Protein AF-A0A925PBW6-F1 (afdb_monomer_lite)

Foldseek 3Di:
DVVVQVVCCVVCVDVDDDDFDQPPDPHGGDPLNVCLVCLQVVVVCVVVVAAAEEEEAPPPNVVSNLVSQLVSCCPNVVDDSVVSVVVSVVCVVVNSYYYHHD

Structure (mmCIF, N/CA/C/O backbone):
data_AF-A0A925PBW6-F1
#
_entry.id   AF-A0A925PBW6-F1
#
loop_
_atom_site.group_PDB
_atom_site.id
_atom_site.type_symbol
_atom_site.label_atom_id
_atom_site.label_alt_id
_atom_site.label_comp_id
_atom_site.label_asym_id
_atom_site.label_entity_id
_atom_site.label_seq_id
_atom_site.pdbx_PDB_ins_code
_atom_site.Cartn_x
_atom_site.Cartn_y
_atom_site.Cartn_z
_atom_site.occupancy
_atom_site.B_iso_or_equiv
_atom_site.auth_seq_id
_atom_site.auth_comp_id
_atom_site.auth_asym_id
_atom_site.auth_atom_id
_atom_site.pdbx_PDB_model_num
ATOM 1 N N . TYR A 1 1 ? 10.249 -11.677 -13.793 1.00 95.88 1 TYR A N 1
ATOM 2 C CA . TYR A 1 1 ? 8.897 -12.182 -13.514 1.00 95.88 1 TYR A CA 1
ATOM 3 C C . TYR A 1 1 ? 7.794 -11.527 -14.354 1.00 95.88 1 TYR A C 1
ATOM 5 O O . TYR A 1 1 ? 6.633 -11.696 -14.010 1.00 95.88 1 TYR A O 1
ATOM 13 N N . ALA A 1 2 ? 8.083 -10.752 -15.413 1.00 97.44 2 ALA A N 1
ATOM 14 C CA . ALA A 1 2 ? 7.009 -10.089 -16.166 1.00 97.44 2 ALA A CA 1
ATOM 15 C C . ALA A 1 2 ? 6.105 -11.119 -16.868 1.00 97.44 2 ALA A C 1
ATOM 17 O O . ALA A 1 2 ? 4.896 -11.130 -16.637 1.00 97.44 2 ALA A O 1
ATOM 18 N N . ASP A 1 3 ? 6.703 -12.028 -17.639 1.00 98.06 3 ASP A N 1
ATOM 19 C CA . ASP A 1 3 ? 5.986 -13.077 -18.371 1.00 98.06 3 ASP A CA 1
ATOM 20 C C . ASP A 1 3 ? 5.218 -14.007 -17.423 1.00 98.06 3 ASP A C 1
ATOM 22 O O . ASP A 1 3 ? 4.067 -14.358 -17.678 1.00 98.06 3 ASP A O 1
ATOM 26 N N . GLU A 1 4 ? 5.811 -14.342 -16.279 1.00 98.50 4 GLU A N 1
ATOM 27 C CA . GLU A 1 4 ? 5.206 -15.196 -15.259 1.00 98.50 4 GLU A CA 1
ATOM 28 C C . GLU A 1 4 ? 3.981 -14.535 -14.615 1.00 98.50 4 GLU A C 1
ATOM 30 O O . GLU A 1 4 ? 2.945 -15.180 -14.456 1.00 98.50 4 GLU A O 1
ATOM 35 N N . LEU A 1 5 ? 4.050 -13.238 -14.294 1.00 98.38 5 LEU A N 1
ATOM 36 C CA . LEU A 1 5 ? 2.906 -12.486 -13.765 1.00 98.38 5 LEU A CA 1
ATOM 37 C C . LEU A 1 5 ? 1.781 -12.365 -14.803 1.00 98.38 5 LEU A C 1
ATOM 39 O O . LEU A 1 5 ? 0.603 -12.483 -14.454 1.00 98.38 5 LEU A O 1
ATOM 43 N N . HIS A 1 6 ? 2.125 -12.180 -16.080 1.00 97.50 6 HIS A N 1
ATOM 44 C CA . HIS A 1 6 ? 1.146 -12.186 -17.168 1.00 97.50 6 HIS A CA 1
ATOM 45 C C . HIS A 1 6 ? 0.491 -13.562 -17.350 1.00 97.50 6 HIS A C 1
ATOM 47 O O . HIS A 1 6 ? -0.728 -13.626 -17.524 1.00 97.50 6 HIS A O 1
ATOM 53 N N . ALA A 1 7 ? 1.254 -14.650 -17.241 1.00 98.25 7 ALA A N 1
ATOM 54 C CA . ALA A 1 7 ? 0.734 -16.014 -17.306 1.00 98.25 7 ALA A CA 1
ATOM 55 C C . ALA A 1 7 ? -0.181 -16.353 -16.114 1.00 98.25 7 ALA A C 1
ATOM 57 O O . ALA A 1 7 ? -1.250 -16.939 -16.290 1.00 98.25 7 ALA A O 1
ATOM 58 N N . LEU A 1 8 ? 0.179 -15.941 -14.894 1.00 98.50 8 LEU A N 1
ATOM 59 C CA . LEU A 1 8 ? -0.683 -16.114 -13.717 1.00 98.50 8 LEU A CA 1
ATOM 60 C C . LEU A 1 8 ? -2.002 -15.351 -13.865 1.00 98.50 8 LEU A C 1
ATOM 62 O O . LEU A 1 8 ? -3.052 -15.836 -13.443 1.00 98.50 8 LEU A O 1
ATOM 66 N N . ARG A 1 9 ? -1.966 -14.173 -14.497 1.00 97.88 9 ARG A N 1
ATOM 67 C CA . ARG A 1 9 ? -3.177 -13.405 -14.790 1.00 97.88 9 ARG A CA 1
ATOM 68 C C . ARG A 1 9 ? -4.035 -14.063 -15.868 1.00 97.88 9 ARG A C 1
ATOM 70 O O . ARG A 1 9 ? -5.245 -14.156 -15.693 1.00 97.88 9 ARG A O 1
ATOM 77 N N . SER A 1 10 ? -3.440 -14.531 -16.966 1.00 97.00 10 SER A N 1
ATOM 78 C CA . SER A 1 10 ? -4.194 -15.163 -18.061 1.00 97.00 10 SER A CA 1
ATOM 79 C C . SER A 1 10 ? -4.836 -16.491 -17.652 1.00 97.00 10 SER A C 1
ATOM 81 O O . SER A 1 10 ? -5.907 -16.831 -18.145 1.00 97.00 10 SER A O 1
ATOM 83 N N . THR A 1 11 ? -4.219 -17.210 -16.714 1.00 97.88 11 THR A N 1
ATOM 84 C CA . THR A 1 11 ? -4.750 -18.457 -16.140 1.00 97.88 11 THR A CA 1
ATOM 85 C C . THR A 1 11 ? -5.756 -18.235 -15.006 1.00 97.88 11 THR A C 1
ATOM 87 O O . THR A 1 11 ? -6.329 -19.200 -14.505 1.00 97.88 11 THR A O 1
ATOM 90 N N . GLY A 1 12 ? -6.000 -16.984 -14.598 1.00 97.12 12 GLY A N 1
ATOM 91 C CA . GLY A 1 12 ? -6.973 -16.633 -13.560 1.00 97.12 12 GLY A CA 1
ATOM 92 C C . GLY A 1 12 ? -6.496 -16.844 -12.120 1.00 97.12 12 GLY A C 1
ATOM 93 O O . GLY A 1 12 ? -7.252 -16.568 -11.194 1.00 97.12 12 GLY A O 1
ATOM 94 N N . VAL A 1 13 ? -5.251 -17.287 -11.909 1.00 98.25 13 VAL A N 1
ATOM 95 C CA . VAL A 1 13 ? -4.648 -17.399 -10.568 1.00 98.25 13 VAL A CA 1
ATOM 96 C C . VAL A 1 13 ? -4.428 -16.012 -9.959 1.00 98.25 13 VAL A C 1
ATOM 98 O O . VAL A 1 13 ? -4.687 -15.801 -8.776 1.00 98.25 13 VAL A O 1
ATOM 101 N N . LEU A 1 14 ? -3.977 -15.052 -10.772 1.00 98.19 14 LEU A N 1
ATOM 102 C CA . LEU A 1 14 ? -3.853 -13.647 -10.395 1.00 98.19 14 LEU A CA 1
ATOM 103 C C . LEU A 1 14 ? -5.029 -12.853 -10.971 1.00 98.19 14 LEU A C 1
ATOM 105 O O . LEU A 1 14 ? -5.012 -12.450 -12.132 1.00 98.19 14 LEU A O 1
ATOM 109 N N . THR A 1 15 ? -6.040 -12.591 -10.146 1.00 97.75 15 THR A N 1
ATOM 110 C CA . THR A 1 15 ? -7.269 -11.891 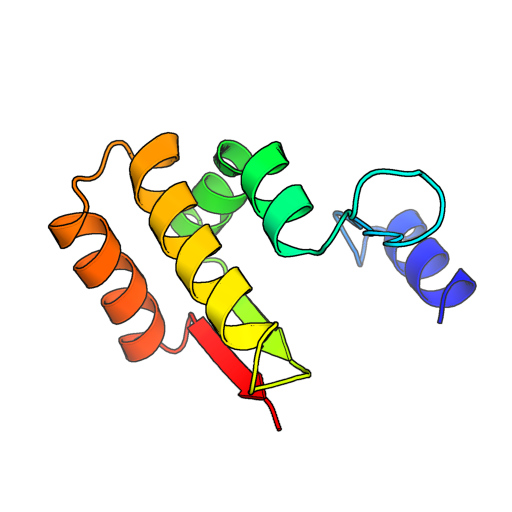-10.563 1.00 97.75 15 THR A CA 1
ATOM 111 C C . THR A 1 15 ? -6.997 -10.506 -11.150 1.00 97.75 15 THR A C 1
ATOM 113 O O . THR A 1 15 ? -7.635 -10.095 -12.119 1.00 97.75 15 THR A O 1
ATOM 116 N N . ARG A 1 16 ? -6.045 -9.770 -10.568 1.00 97.56 16 ARG A N 1
ATOM 117 C CA . ARG A 1 16 ? -5.729 -8.392 -10.945 1.00 97.56 16 ARG A CA 1
ATOM 118 C C . ARG A 1 16 ? -4.232 -8.129 -10.804 1.00 97.56 16 ARG A C 1
ATOM 120 O O . ARG A 1 16 ? -3.607 -8.595 -9.858 1.00 97.56 16 ARG A O 1
ATOM 127 N N . LEU A 1 17 ? -3.676 -7.377 -11.753 1.00 97.81 17 LEU A N 1
ATOM 128 C CA . LEU A 1 17 ? -2.283 -6.934 -11.753 1.00 97.81 17 LEU A CA 1
ATOM 129 C C . LEU A 1 17 ? -2.234 -5.450 -12.113 1.00 97.81 17 LEU A C 1
ATOM 131 O O . LEU A 1 17 ? -2.494 -5.095 -13.265 1.00 97.81 17 LEU A O 1
ATOM 135 N N . ASP A 1 18 ? -1.860 -4.620 -11.144 1.00 98.00 18 ASP A N 1
ATOM 136 C CA . ASP A 1 18 ? -1.566 -3.203 -11.339 1.00 98.00 18 ASP A CA 1
ATOM 137 C C . ASP A 1 18 ? -0.063 -2.970 -11.199 1.00 98.00 18 ASP A C 1
ATOM 139 O O . ASP A 1 18 ? 0.577 -3.459 -10.267 1.00 98.00 18 ASP A O 1
ATOM 143 N N . VAL A 1 19 ? 0.505 -2.202 -12.128 1.00 97.88 19 VAL A N 1
ATOM 144 C CA . VAL A 1 19 ? 1.930 -1.859 -12.149 1.00 97.88 19 VAL A CA 1
ATOM 145 C C . VAL A 1 19 ? 2.119 -0.342 -12.153 1.00 97.88 19 VAL A C 1
ATOM 147 O O . VAL A 1 19 ? 1.329 0.417 -12.727 1.00 97.88 19 VAL A O 1
ATOM 150 N N . ALA A 1 20 ? 3.171 0.110 -11.474 1.00 97.94 20 ALA A N 1
ATOM 151 C CA . ALA A 1 20 ? 3.516 1.518 -11.316 1.00 97.94 20 ALA A CA 1
ATOM 152 C C . ALA A 1 20 ? 4.924 1.781 -11.869 1.00 97.94 20 ALA A C 1
ATOM 154 O O . ALA A 1 20 ? 5.926 1.615 -11.170 1.00 97.94 20 ALA A O 1
ATOM 155 N N . PHE A 1 21 ? 5.005 2.185 -13.138 1.00 97.88 21 PHE A N 1
ATOM 156 C CA . PHE A 1 21 ? 6.271 2.542 -13.772 1.00 97.88 21 PHE A CA 1
ATOM 157 C C . PHE A 1 21 ? 6.626 3.995 -13.451 1.00 97.88 21 PHE A C 1
ATOM 159 O O . PHE A 1 21 ? 6.145 4.942 -14.066 1.00 97.88 21 PHE A O 1
ATOM 166 N N . SER A 1 22 ? 7.492 4.193 -12.459 1.00 97.19 22 SER A N 1
ATOM 167 C CA . SER A 1 22 ? 7.840 5.529 -11.939 1.00 97.19 22 SER A CA 1
ATOM 168 C C . SER A 1 22 ? 8.613 6.442 -12.907 1.00 97.19 22 SER A C 1
ATOM 170 O O . SER A 1 22 ? 9.001 7.553 -12.529 1.00 97.19 22 SER A O 1
ATOM 172 N N . ARG A 1 23 ? 8.925 5.980 -14.123 1.00 98.12 23 ARG A N 1
ATOM 173 C CA . ARG A 1 23 ? 9.801 6.685 -15.075 1.00 98.12 23 ARG A CA 1
ATOM 174 C C . ARG A 1 23 ? 9.283 6.733 -16.513 1.00 98.12 23 ARG A C 1
ATOM 176 O O . ARG A 1 23 ? 9.930 7.379 -17.326 1.00 98.12 23 ARG A O 1
ATOM 183 N N . ASP A 1 24 ? 8.141 6.121 -16.807 1.00 97.62 24 ASP A N 1
ATOM 184 C CA . ASP A 1 24 ? 7.579 6.090 -18.169 1.00 97.62 24 ASP A CA 1
ATOM 185 C C . ASP A 1 24 ? 6.889 7.411 -18.547 1.00 97.62 24 ASP A C 1
ATOM 187 O O . ASP A 1 24 ? 6.544 7.651 -19.701 1.00 97.62 24 ASP A O 1
ATOM 191 N N . GLN A 1 25 ? 6.729 8.299 -17.568 1.00 97.12 25 GLN A N 1
ATOM 192 C CA . GLN A 1 25 ? 6.151 9.625 -17.706 1.00 97.12 25 GLN A CA 1
ATOM 193 C C . GLN A 1 25 ? 6.880 10.626 -16.794 1.00 97.12 25 GLN A C 1
ATOM 195 O O . GLN A 1 25 ? 7.667 10.237 -15.924 1.00 97.12 25 GLN A O 1
ATOM 200 N N . ALA A 1 26 ? 6.621 11.923 -16.999 1.00 96.88 26 ALA A N 1
ATOM 201 C CA . ALA A 1 26 ? 7.219 12.999 -16.202 1.00 96.88 26 ALA A CA 1
ATOM 202 C C . ALA A 1 26 ? 6.818 12.906 -14.717 1.00 96.88 26 ALA A C 1
ATOM 204 O O . AL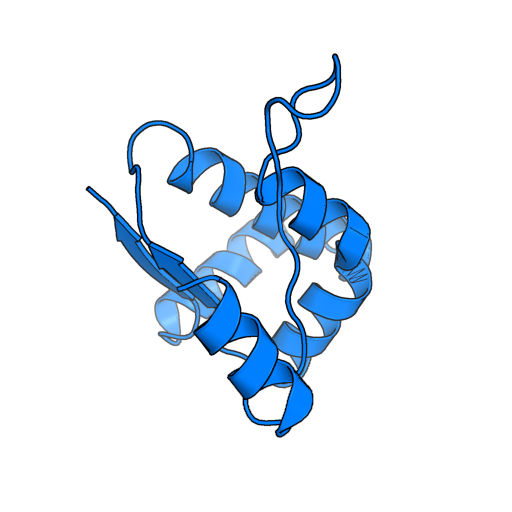A A 1 26 ? 7.665 13.012 -13.828 1.00 96.88 26 ALA A O 1
ATOM 205 N N . GLU A 1 27 ? 5.533 12.647 -14.467 1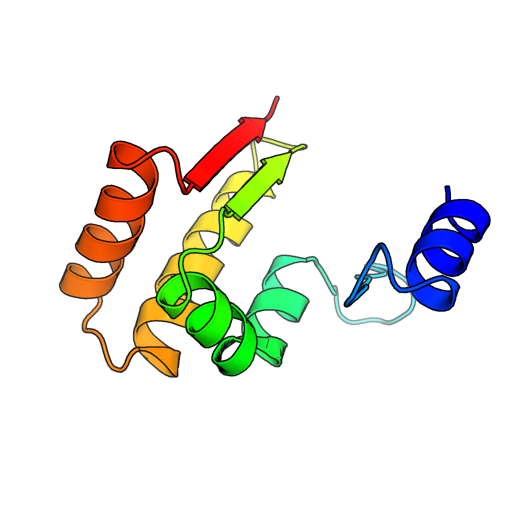.00 96.06 27 GLU A N 1
ATOM 206 C CA . GLU A 1 27 ? 4.959 12.451 -13.136 1.00 96.06 27 GLU A CA 1
ATOM 207 C C . GLU A 1 27 ? 5.450 11.135 -12.506 1.00 96.06 27 GLU A C 1
ATOM 209 O O . GLU A 1 27 ? 5.534 10.089 -13.158 1.00 96.06 27 GLU A O 1
ATOM 214 N N . LYS A 1 28 ? 5.743 11.131 -11.203 1.00 97.44 28 LYS A N 1
ATOM 215 C CA . LYS A 1 28 ? 6.126 9.893 -10.508 1.00 97.44 28 LYS A CA 1
ATOM 216 C C . LYS A 1 28 ? 4.896 9.069 -10.141 1.00 97.44 28 LYS A C 1
ATOM 218 O O . LYS A 1 28 ? 4.108 9.465 -9.292 1.00 97.44 28 LYS A O 1
ATOM 223 N N . ILE A 1 29 ? 4.776 7.881 -10.733 1.00 97.94 29 ILE A N 1
ATOM 224 C CA . ILE A 1 29 ? 3.740 6.902 -10.384 1.00 97.94 29 ILE A CA 1
ATOM 225 C C . ILE A 1 29 ? 4.354 5.802 -9.515 1.00 97.94 29 ILE A C 1
ATOM 227 O O . ILE A 1 29 ? 5.297 5.127 -9.929 1.00 97.94 29 ILE A O 1
ATOM 231 N N . TYR A 1 30 ? 3.799 5.623 -8.318 1.00 98.38 30 TYR A N 1
ATOM 232 C CA . TYR A 1 30 ? 4.174 4.590 -7.356 1.00 98.38 30 TYR A CA 1
ATOM 233 C C . TYR A 1 30 ? 2.950 3.751 -6.969 1.00 98.38 30 TYR A C 1
ATOM 235 O O . TYR A 1 30 ? 1.818 4.058 -7.348 1.00 98.38 30 TYR A O 1
ATOM 243 N N . VAL A 1 31 ? 3.172 2.677 -6.212 1.00 98.38 31 VAL A N 1
ATOM 244 C CA . VAL A 1 31 ? 2.117 1.720 -5.844 1.00 98.38 31 VAL A CA 1
ATOM 245 C C . VAL A 1 31 ? 0.995 2.361 -5.028 1.00 98.38 31 VAL A C 1
ATOM 247 O O . VAL A 1 31 ? -0.169 2.072 -5.284 1.00 98.38 31 VAL A O 1
ATOM 250 N N . GLN A 1 32 ? 1.306 3.306 -4.137 1.00 98.62 32 GLN A N 1
ATOM 251 C CA . GLN A 1 32 ? 0.303 4.042 -3.368 1.00 98.62 32 GLN A CA 1
ATOM 252 C C . GLN A 1 32 ? -0.641 4.863 -4.259 1.00 98.62 32 GLN A C 1
ATOM 254 O O . GLN A 1 32 ? -1.819 4.996 -3.941 1.00 98.62 32 GLN A O 1
ATOM 259 N N . HIS A 1 33 ? -0.168 5.348 -5.414 1.00 98.56 33 HIS A N 1
ATOM 260 C CA . HIS A 1 33 ? -1.021 6.049 -6.377 1.00 98.56 33 HIS A CA 1
ATOM 261 C C . HIS A 1 33 ? -2.007 5.071 -7.028 1.00 98.56 33 HIS A C 1
ATOM 263 O O . HIS A 1 33 ? -3.203 5.345 -7.068 1.00 98.56 33 HIS A O 1
ATOM 269 N N . ARG A 1 34 ? -1.539 3.878 -7.428 1.00 98.56 34 ARG A N 1
ATOM 270 C CA . ARG A 1 34 ? -2.414 2.811 -7.952 1.00 98.56 34 ARG A CA 1
ATOM 271 C C . ARG A 1 34 ? -3.432 2.331 -6.920 1.00 98.56 34 ARG A C 1
ATOM 273 O O . ARG A 1 34 ? -4.568 2.038 -7.284 1.00 98.56 34 ARG A O 1
ATOM 280 N N . MET A 1 35 ? -3.051 2.269 -5.645 1.00 98.62 35 MET A N 1
ATOM 281 C CA . MET A 1 35 ? -3.979 1.934 -4.563 1.00 98.62 35 MET A CA 1
ATOM 282 C C . MET A 1 35 ? -5.106 2.968 -4.455 1.00 98.62 35 MET A C 1
ATOM 284 O O . MET A 1 35 ? -6.270 2.583 -4.390 1.00 98.62 35 MET A O 1
ATOM 288 N N . LEU A 1 36 ? -4.775 4.263 -4.478 1.00 98.69 36 LEU A N 1
ATOM 289 C CA . LEU A 1 36 ? -5.755 5.351 -4.386 1.00 98.69 36 LEU A CA 1
ATOM 290 C C . LEU A 1 36 ? -6.683 5.413 -5.607 1.00 98.69 36 LEU A C 1
ATOM 292 O O . LEU A 1 36 ? -7.892 5.551 -5.442 1.00 98.69 36 LEU A O 1
ATOM 296 N N . GLU A 1 37 ? -6.150 5.226 -6.818 1.00 98.44 37 GLU A N 1
ATOM 297 C CA . GLU A 1 37 ? -6.950 5.116 -8.052 1.00 98.44 37 GLU A CA 1
ATOM 298 C C . GLU A 1 37 ? -8.010 4.001 -7.963 1.00 98.44 37 GLU A C 1
ATOM 300 O O . GLU A 1 37 ? -9.074 4.102 -8.569 1.00 98.44 37 GLU A O 1
ATOM 305 N N . ASN A 1 38 ? -7.737 2.951 -7.181 1.00 98.31 38 ASN A N 1
ATOM 306 C CA . ASN A 1 38 ? -8.597 1.777 -7.025 1.00 98.31 38 ASN A CA 1
ATOM 307 C C . ASN A 1 38 ? -9.178 1.644 -5.609 1.00 98.31 38 ASN A C 1
ATOM 309 O O . ASN A 1 38 ? -9.545 0.544 -5.189 1.00 98.31 38 ASN A O 1
ATOM 313 N N . ALA A 1 39 ? -9.296 2.760 -4.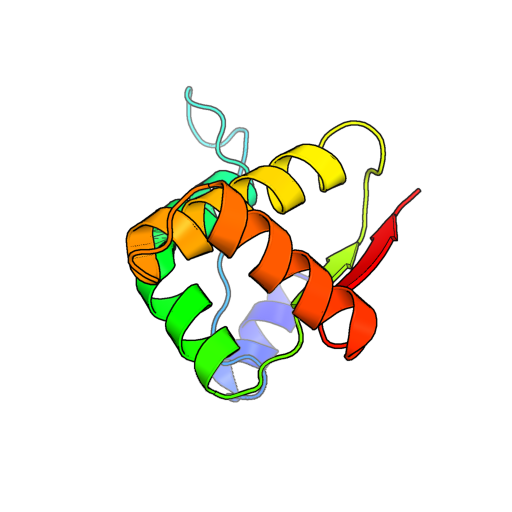882 1.00 98.50 39 ALA A N 1
ATOM 314 C CA . ALA A 1 39 ? -9.695 2.790 -3.475 1.00 98.50 39 ALA A CA 1
ATOM 315 C C . ALA A 1 39 ? -10.985 2.005 -3.193 1.00 98.50 39 ALA A C 1
ATOM 317 O O . ALA A 1 39 ? -11.041 1.213 -2.254 1.00 98.50 39 ALA A O 1
ATOM 318 N N . SER A 1 40 ? -12.012 2.189 -4.030 1.00 98.31 40 SER A N 1
ATOM 319 C CA . SER A 1 40 ? -13.319 1.543 -3.845 1.00 98.31 40 SER A CA 1
ATOM 320 C C . SER A 1 40 ? -13.244 0.018 -3.942 1.00 98.31 40 SER A C 1
ATOM 322 O O . SER A 1 40 ? -13.815 -0.682 -3.107 1.00 98.31 40 SER A O 1
ATOM 324 N N . GLU A 1 41 ? -12.522 -0.513 -4.931 1.00 98.50 41 GLU A N 1
ATOM 325 C CA . GLU A 1 41 ? -12.384 -1.963 -5.096 1.00 98.50 41 GLU A CA 1
ATOM 326 C C . GLU A 1 41 ? -11.491 -2.566 -4.008 1.00 98.50 41 GLU A C 1
ATOM 328 O O . GLU A 1 41 ? -11.850 -3.586 -3.416 1.00 98.50 41 GLU A O 1
ATOM 333 N N . LEU A 1 42 ? -10.373 -1.903 -3.690 1.00 98.62 42 LEU A N 1
ATOM 334 C CA . LEU A 1 42 ? -9.468 -2.339 -2.628 1.00 98.62 42 LEU A CA 1
ATOM 335 C C . LEU A 1 42 ? -10.207 -2.411 -1.288 1.00 98.62 42 LEU A C 1
ATOM 337 O O . LEU A 1 42 ? -10.126 -3.426 -0.596 1.00 98.62 42 LEU A O 1
ATOM 341 N N . PHE A 1 43 ? -10.980 -1.379 -0.942 1.00 98.81 43 PHE A N 1
ATOM 342 C CA . PHE A 1 43 ? -11.793 -1.383 0.271 1.00 98.81 43 PHE A CA 1
ATOM 343 C C . PHE A 1 43 ? -12.847 -2.498 0.247 1.00 98.81 43 PHE A C 1
ATOM 345 O O . PHE A 1 43 ? -12.968 -3.241 1.219 1.00 98.81 43 PHE A O 1
ATOM 352 N N . ALA A 1 44 ? -13.537 -2.707 -0.879 1.00 98.69 44 ALA A N 1
ATOM 353 C CA . ALA A 1 44 ? -14.503 -3.797 -1.017 1.00 98.69 44 ALA A CA 1
ATOM 354 C C . ALA A 1 44 ? -13.875 -5.191 -0.818 1.00 98.69 44 ALA A C 1
ATOM 356 O O . ALA A 1 44 ? -14.532 -6.092 -0.294 1.00 98.69 44 ALA A O 1
ATOM 357 N N . TRP A 1 45 ? -12.613 -5.403 -1.205 1.00 98.75 45 TRP A N 1
ATOM 358 C CA . TRP A 1 45 ? -11.897 -6.647 -0.898 1.00 98.75 45 TRP A CA 1
ATOM 359 C C . TRP A 1 45 ? -11.584 -6.783 0.591 1.00 98.75 45 TRP A C 1
ATOM 361 O O . TRP A 1 45 ? -11.746 -7.872 1.149 1.00 98.75 45 TRP A O 1
ATOM 371 N N . LEU A 1 46 ? -11.188 -5.696 1.257 1.00 98.69 46 LEU A N 1
ATOM 372 C CA . LEU A 1 46 ? -10.979 -5.708 2.706 1.00 98.69 46 LEU A CA 1
ATOM 373 C C . LEU A 1 46 ? -12.279 -6.045 3.450 1.00 98.69 46 LEU A C 1
ATOM 375 O O . LEU A 1 46 ? -12.251 -6.881 4.354 1.00 98.69 46 LEU A O 1
ATOM 379 N N . GLU A 1 47 ? -13.419 -5.506 3.025 1.00 98.56 47 GLU A N 1
ATOM 380 C CA . GLU A 1 47 ? -14.723 -5.836 3.619 1.00 98.56 47 GLU A CA 1
ATOM 381 C C . GLU A 1 47 ? -15.115 -7.307 3.392 1.00 98.56 47 GLU A C 1
ATOM 383 O O . GLU A 1 47 ? -15.779 -7.919 4.225 1.00 98.56 47 GLU A O 1
ATOM 388 N N . LYS A 1 48 ? -14.629 -7.929 2.311 1.00 98.56 48 LYS A N 1
ATOM 389 C CA . LYS A 1 48 ? -14.806 -9.366 2.024 1.00 98.56 48 LYS A CA 1
ATOM 390 C C . LYS A 1 48 ? -13.819 -10.281 2.759 1.00 98.56 48 LYS A C 1
ATOM 392 O O . LYS A 1 48 ? -13.766 -11.473 2.471 1.00 98.56 48 LYS A O 1
ATOM 397 N N . GLY A 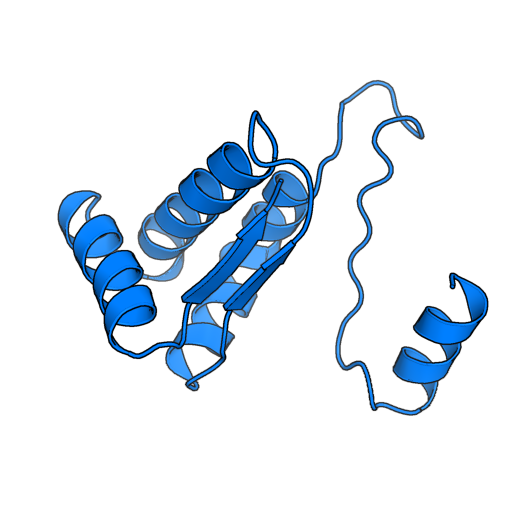1 49 ? -13.031 -9.755 3.695 1.00 98.38 49 GLY A N 1
ATOM 398 C CA . GLY A 1 49 ? -12.108 -10.565 4.491 1.00 98.38 49 GLY A CA 1
ATOM 399 C C . GLY A 1 49 ? -10.699 -10.699 3.907 1.00 98.38 49 GLY A C 1
ATOM 400 O O . GLY A 1 49 ? -9.915 -11.486 4.430 1.00 98.38 49 GLY A O 1
ATOM 401 N N . ALA A 1 50 ? -10.334 -9.926 2.875 1.00 98.56 50 ALA A N 1
ATOM 402 C CA . ALA A 1 50 ? -9.007 -10.019 2.266 1.00 98.56 50 ALA A CA 1
ATOM 403 C C . ALA A 1 50 ? -7.866 -9.767 3.266 1.00 98.56 50 ALA A C 1
ATOM 405 O O . ALA A 1 50 ? -8.016 -9.042 4.258 1.00 98.56 50 ALA A O 1
ATOM 406 N N . HIS A 1 51 ? -6.715 -10.364 2.965 1.00 98.81 51 HIS A N 1
ATOM 407 C CA . HIS A 1 51 ? -5.451 -10.108 3.641 1.00 98.81 51 HIS A CA 1
ATOM 408 C C . HIS A 1 51 ? -4.604 -9.156 2.786 1.00 98.81 51 HIS A C 1
ATOM 410 O O . HIS A 1 51 ? -4.520 -9.309 1.569 1.00 98.81 51 HIS A O 1
ATOM 416 N N . PHE A 1 52 ? -3.981 -8.177 3.431 1.00 98.69 52 PHE A N 1
ATOM 417 C CA . PHE A 1 52 ? -3.156 -7.138 2.838 1.00 98.69 52 PHE A CA 1
ATOM 418 C C . PHE A 1 52 ? -1.696 -7.329 3.261 1.00 98.69 52 PHE A C 1
ATOM 420 O O . PHE A 1 52 ? -1.377 -7.377 4.453 1.00 98.69 52 PHE A O 1
ATOM 427 N N . TYR A 1 53 ? -0.806 -7.435 2.279 1.00 98.62 53 TYR A N 1
ATOM 428 C CA . TYR A 1 53 ? 0.615 -7.701 2.484 1.00 98.62 53 TYR A CA 1
ATOM 429 C C . TYR A 1 53 ? 1.455 -6.602 1.841 1.00 98.62 53 TYR A C 1
ATOM 431 O O . TYR A 1 53 ? 1.167 -6.174 0.726 1.00 98.62 53 TYR A O 1
ATOM 439 N N . VAL A 1 54 ? 2.510 -6.170 2.533 1.00 98.50 54 VAL A N 1
ATOM 440 C CA . VAL A 1 54 ? 3.471 -5.179 2.024 1.00 98.50 54 VAL A CA 1
ATOM 441 C C . VAL A 1 54 ? 4.882 -5.719 2.198 1.00 98.50 54 VAL A C 1
ATOM 443 O O . VAL A 1 54 ? 5.249 -6.118 3.301 1.00 98.50 54 VAL A O 1
ATOM 446 N N . CYS A 1 55 ? 5.673 -5.709 1.128 1.00 98.19 55 CYS A N 1
ATOM 447 C CA . CYS A 1 55 ? 7.067 -6.145 1.142 1.00 98.19 55 CYS A CA 1
ATOM 448 C C . CYS A 1 55 ? 7.951 -5.161 0.365 1.00 98.19 55 CYS A C 1
ATOM 450 O O . CYS A 1 55 ? 7.520 -4.644 -0.668 1.00 98.19 55 CYS A O 1
ATOM 452 N N . GLY A 1 56 ? 9.162 -4.885 0.862 1.00 96.94 56 GLY A N 1
ATOM 453 C CA . GLY A 1 56 ? 10.132 -3.984 0.226 1.00 96.94 56 GLY A CA 1
ATOM 454 C C . GLY A 1 56 ? 10.686 -2.905 1.162 1.00 96.94 56 GLY A C 1
ATOM 455 O O . GLY A 1 56 ? 10.845 -3.141 2.353 1.00 96.94 56 GLY A O 1
ATOM 456 N N . ASP A 1 57 ? 10.975 -1.718 0.618 1.00 96.75 57 ASP A N 1
ATOM 457 C CA . ASP A 1 57 ? 11.630 -0.618 1.347 1.00 96.75 57 ASP A CA 1
ATOM 458 C C . ASP A 1 57 ? 10.824 -0.141 2.571 1.00 96.75 57 ASP A C 1
ATOM 460 O O . ASP A 1 57 ? 9.721 0.410 2.446 1.00 96.75 57 ASP A O 1
ATOM 464 N N . ALA A 1 58 ? 11.407 -0.301 3.760 1.00 92.88 58 ALA A N 1
ATOM 465 C CA . ALA A 1 58 ? 10.815 0.129 5.026 1.00 92.88 58 ALA A CA 1
ATOM 466 C C . ALA A 1 58 ? 10.846 1.652 5.222 1.00 92.88 58 ALA A C 1
ATOM 468 O O . ALA A 1 58 ? 10.035 2.210 5.970 1.00 92.88 58 ALA A O 1
ATOM 469 N N . SER A 1 59 ? 11.806 2.334 4.591 1.00 90.19 59 SER A N 1
ATOM 470 C CA . SER A 1 59 ? 12.131 3.724 4.914 1.00 90.19 59 SER A CA 1
ATOM 471 C C . SER A 1 59 ? 11.116 4.725 4.357 1.00 90.19 59 SER A C 1
ATOM 473 O O . SER A 1 59 ? 10.755 5.679 5.065 1.00 90.19 59 SER A O 1
ATOM 475 N N . ARG A 1 60 ? 10.647 4.493 3.123 1.00 94.12 60 ARG A N 1
ATOM 476 C CA . ARG A 1 60 ? 9.735 5.358 2.365 1.00 94.12 60 ARG A CA 1
ATOM 477 C C . ARG A 1 60 ? 8.500 4.595 1.897 1.00 94.12 60 ARG A C 1
ATOM 479 O O . ARG A 1 60 ? 7.400 4.931 2.328 1.00 94.12 60 ARG A O 1
ATOM 486 N N . MET A 1 61 ? 8.668 3.540 1.097 1.00 97.19 61 MET A N 1
ATOM 487 C CA . MET A 1 61 ? 7.544 2.860 0.433 1.00 97.19 61 MET A CA 1
ATOM 488 C C . MET A 1 61 ? 6.518 2.327 1.438 1.00 97.19 61 MET A C 1
ATOM 490 O O . MET A 1 61 ? 5.326 2.599 1.309 1.00 97.19 61 MET A O 1
ATOM 494 N N . ALA A 1 62 ? 6.975 1.642 2.488 1.00 97.06 62 ALA A N 1
ATOM 495 C CA . ALA A 1 62 ? 6.083 1.080 3.499 1.00 97.06 62 ALA A CA 1
ATOM 496 C C . ALA A 1 62 ? 5.246 2.140 4.240 1.00 97.06 62 ALA A C 1
ATOM 498 O O . ALA A 1 62 ? 4.130 1.845 4.669 1.00 97.06 62 ALA A O 1
ATOM 499 N N . LYS A 1 63 ? 5.776 3.359 4.410 1.00 97.75 63 LYS A N 1
ATOM 500 C CA . LYS A 1 63 ? 5.060 4.469 5.058 1.00 97.75 63 LYS A CA 1
ATOM 501 C C . LYS A 1 63 ? 4.003 5.052 4.130 1.00 97.75 63 LYS A C 1
ATOM 503 O O . LYS A 1 63 ? 2.870 5.239 4.562 1.00 97.75 63 LYS A O 1
ATOM 508 N N . ASP A 1 64 ? 4.354 5.272 2.866 1.00 98.31 64 ASP A N 1
ATOM 509 C CA . ASP A 1 64 ? 3.434 5.826 1.869 1.00 98.31 64 ASP A CA 1
ATOM 510 C C . ASP A 1 64 ? 2.270 4.866 1.580 1.00 98.31 64 ASP A C 1
ATOM 512 O O . ASP A 1 64 ? 1.126 5.295 1.438 1.00 98.31 64 ASP A O 1
ATOM 516 N N . VAL A 1 65 ? 2.536 3.556 1.558 1.00 98.69 65 VAL A N 1
ATOM 517 C CA . VAL A 1 65 ? 1.500 2.521 1.422 1.00 98.69 65 VAL A CA 1
ATOM 518 C C . VAL A 1 65 ? 0.582 2.470 2.646 1.00 98.69 65 VAL A C 1
ATOM 520 O O . VAL A 1 65 ? -0.634 2.366 2.485 1.00 98.69 65 VAL A O 1
ATOM 523 N N . ASP A 1 66 ? 1.127 2.568 3.864 1.00 98.56 66 ASP A N 1
ATOM 524 C CA . ASP A 1 66 ? 0.316 2.599 5.091 1.00 98.56 66 ASP A CA 1
ATOM 525 C C . ASP A 1 66 ? -0.575 3.851 5.127 1.00 98.56 66 ASP A C 1
ATOM 527 O O . ASP A 1 66 ? -1.767 3.740 5.413 1.00 98.56 66 ASP A O 1
ATOM 531 N N . ALA A 1 67 ? -0.044 5.018 4.749 1.00 98.69 67 ALA A N 1
ATOM 532 C CA . ALA A 1 67 ? -0.813 6.257 4.641 1.00 98.69 67 ALA A CA 1
ATOM 533 C C . ALA A 1 67 ? -1.928 6.159 3.585 1.00 98.69 67 ALA A C 1
ATOM 535 O O . ALA A 1 67 ? -3.077 6.501 3.868 1.00 98.69 67 ALA A O 1
ATOM 536 N N . ALA A 1 68 ? -1.627 5.624 2.398 1.00 98.81 68 ALA A N 1
ATOM 537 C CA . ALA A 1 68 ? -2.632 5.423 1.356 1.00 98.81 68 ALA A CA 1
ATOM 538 C C . ALA A 1 68 ? -3.729 4.443 1.785 1.00 98.81 68 ALA A C 1
ATOM 540 O O . ALA A 1 68 ? -4.896 4.659 1.470 1.00 98.81 68 ALA A O 1
ATOM 541 N N . LEU A 1 69 ? -3.396 3.396 2.546 1.00 98.81 69 LEU A N 1
ATOM 542 C CA . LEU A 1 69 ? -4.398 2.479 3.086 1.00 98.81 69 LEU A CA 1
ATOM 543 C C . LEU A 1 69 ? -5.370 3.188 4.043 1.00 98.81 69 LEU A C 1
ATOM 545 O O . LEU A 1 69 ? -6.574 2.957 3.946 1.00 98.81 69 LEU A O 1
ATOM 549 N N . HIS A 1 70 ? -4.883 4.068 4.926 1.00 98.88 70 HIS A N 1
ATOM 550 C CA . HIS A 1 70 ? -5.759 4.874 5.790 1.00 98.88 70 HIS A CA 1
ATOM 551 C C . HIS A 1 70 ? -6.671 5.774 4.956 1.00 98.88 70 HIS A C 1
ATOM 553 O O . HIS A 1 70 ? -7.887 5.746 5.135 1.00 98.88 70 HIS A O 1
ATOM 559 N N . GLN A 1 71 ? -6.104 6.476 3.973 1.00 98.81 71 GLN A N 1
ATOM 560 C CA . GLN A 1 71 ? -6.865 7.345 3.080 1.00 98.81 71 GLN A CA 1
ATOM 561 C C . GLN A 1 71 ? -7.955 6.581 2.310 1.00 98.81 71 GLN A C 1
ATOM 563 O O . GLN A 1 71 ? -9.067 7.082 2.160 1.00 98.81 71 GLN A O 1
ATOM 568 N N . ILE A 1 72 ? -7.681 5.356 1.856 1.00 98.88 72 ILE A N 1
ATOM 569 C CA . ILE A 1 72 ? -8.683 4.505 1.195 1.00 98.88 72 ILE A CA 1
ATOM 570 C C . ILE A 1 72 ? -9.827 4.168 2.148 1.00 98.88 72 ILE A C 1
ATOM 572 O O . ILE A 1 72 ? -10.991 4.236 1.759 1.00 98.88 72 ILE A O 1
ATOM 576 N N . VAL A 1 73 ? -9.515 3.824 3.395 1.00 98.81 73 VAL A N 1
ATOM 577 C CA . VAL A 1 73 ? -10.526 3.502 4.407 1.00 98.81 73 VAL A CA 1
ATOM 578 C C . VAL A 1 73 ? -11.389 4.722 4.744 1.00 98.81 73 VAL A C 1
ATOM 580 O O . VAL A 1 73 ? -12.596 4.572 4.930 1.00 98.81 73 VAL A O 1
ATOM 583 N N . GLU A 1 74 ? -10.809 5.921 4.773 1.00 98.75 74 GLU A N 1
ATOM 584 C CA . GLU A 1 74 ? -11.565 7.167 4.932 1.00 98.75 74 GLU A CA 1
ATOM 585 C C . GLU A 1 74 ? -12.493 7.411 3.734 1.00 98.75 74 GLU A C 1
ATOM 587 O O . GLU A 1 74 ? -13.708 7.530 3.895 1.00 98.75 74 GLU A O 1
ATOM 592 N N . GLN A 1 75 ? -11.935 7.429 2.521 1.00 98.19 75 GLN A N 1
ATOM 593 C CA . GLN A 1 75 ? -12.648 7.836 1.308 1.00 98.19 75 GLN A CA 1
ATOM 594 C C . GLN A 1 75 ? -13.680 6.806 0.840 1.00 98.19 75 GLN A C 1
ATOM 596 O O . GLN A 1 75 ? -14.827 7.158 0.576 1.00 98.19 75 GLN A O 1
ATOM 601 N N . ALA A 1 76 ? -13.284 5.538 0.724 1.00 98.38 76 ALA A N 1
ATOM 602 C CA . ALA A 1 76 ? -14.157 4.475 0.231 1.00 98.38 76 ALA A CA 1
ATOM 603 C C . ALA A 1 76 ? -15.025 3.869 1.341 1.00 98.38 76 ALA A C 1
ATOM 605 O O . ALA A 1 76 ? -16.118 3.379 1.064 1.00 98.38 76 ALA A O 1
ATOM 606 N N . GLY A 1 77 ? -14.555 3.908 2.591 1.00 97.56 77 GLY A N 1
ATOM 607 C CA . GLY A 1 77 ? -15.294 3.401 3.747 1.00 97.56 77 GLY A CA 1
ATOM 608 C C . GLY A 1 77 ? -16.175 4.435 4.444 1.00 97.56 77 GLY A C 1
ATOM 609 O O . GLY A 1 77 ? -16.886 4.065 5.380 1.00 97.56 77 GLY A O 1
ATOM 610 N N . GLY A 1 78 ? -16.118 5.709 4.033 1.00 98.06 78 GLY A N 1
ATOM 611 C CA . GLY A 1 78 ? -16.856 6.806 4.665 1.00 98.06 78 GLY A CA 1
ATOM 612 C C . GLY A 1 78 ? -16.488 7.005 6.136 1.00 98.06 78 GLY A C 1
ATOM 613 O O . GLY A 1 78 ? -17.346 7.372 6.937 1.00 98.06 78 GLY A O 1
ATOM 614 N N . LYS A 1 79 ? -15.241 6.693 6.506 1.00 98.19 79 LYS A N 1
ATOM 615 C CA . LYS A 1 79 ? -14.756 6.721 7.890 1.00 98.19 79 LYS A CA 1
ATOM 616 C C . LYS A 1 79 ? -14.049 8.037 8.190 1.00 98.19 79 LYS A C 1
ATOM 618 O O . LYS A 1 79 ? -13.354 8.586 7.341 1.00 98.19 79 LYS A O 1
ATOM 623 N N . SER A 1 80 ? -14.175 8.518 9.420 1.00 98.69 80 SER A N 1
ATOM 624 C CA . SER A 1 80 ? -13.318 9.591 9.926 1.00 98.69 80 SER A CA 1
ATOM 625 C C . SER A 1 80 ? -11.852 9.130 10.044 1.00 98.69 80 SER A C 1
ATOM 627 O O . SER A 1 80 ? -11.592 7.924 10.131 1.00 98.69 80 SER A O 1
ATOM 629 N N . PRO A 1 81 ? -10.877 10.055 10.151 1.00 98.56 81 PRO A N 1
ATOM 630 C CA . PRO A 1 81 ? -9.464 9.692 10.318 1.00 98.56 81 PRO A CA 1
ATOM 631 C C . PRO A 1 81 ? -9.193 8.777 11.529 1.00 98.56 81 PRO A C 1
ATOM 633 O O . PRO A 1 81 ? -8.375 7.853 11.476 1.00 98.56 81 PRO A O 1
ATOM 636 N N . ALA A 1 82 ? -9.914 8.998 12.635 1.00 98.62 82 ALA A N 1
ATOM 637 C CA . ALA A 1 82 ? -9.801 8.175 13.839 1.00 98.62 82 ALA A CA 1
ATOM 638 C C . ALA A 1 82 ? -10.344 6.754 13.612 1.00 98.62 82 ALA A C 1
ATOM 640 O O . ALA A 1 82 ? -9.712 5.771 14.005 1.00 98.62 82 ALA A O 1
ATOM 641 N N . GLU A 1 83 ? -11.486 6.633 12.933 1.00 98.69 83 GLU A N 1
ATOM 642 C CA . GLU A 1 83 ? -12.074 5.339 12.579 1.00 98.69 83 GLU A CA 1
ATOM 643 C C . GLU A 1 83 ? -11.219 4.583 11.559 1.00 98.69 83 GLU A C 1
ATOM 645 O O . GLU A 1 83 ? -11.087 3.365 11.669 1.00 98.69 83 GLU A O 1
ATOM 650 N N . ALA A 1 84 ? -10.592 5.275 10.605 1.00 98.75 84 ALA A N 1
ATOM 651 C CA . ALA A 1 84 ? -9.661 4.661 9.663 1.00 98.75 84 ALA A CA 1
ATOM 652 C C . ALA A 1 84 ? -8.414 4.116 10.367 1.00 98.75 84 ALA A C 1
ATOM 654 O O . ALA A 1 84 ? -8.011 2.979 10.117 1.00 98.75 84 ALA A O 1
ATOM 655 N N . THR A 1 85 ? -7.864 4.870 11.321 1.00 98.75 85 THR A N 1
ATOM 656 C CA . THR A 1 85 ? -6.752 4.410 12.169 1.00 98.75 85 THR A CA 1
ATOM 657 C C . THR A 1 85 ? -7.134 3.156 12.957 1.00 98.75 85 THR A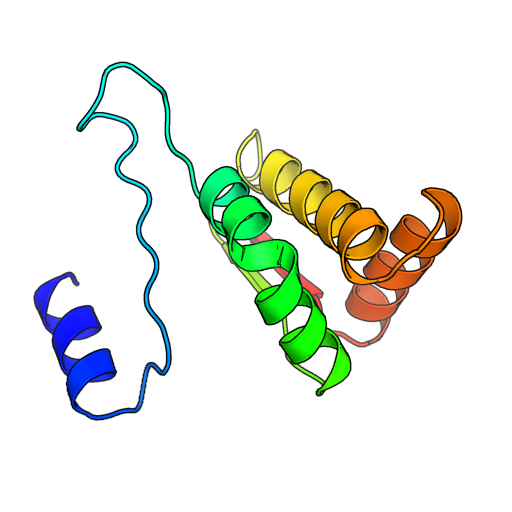 C 1
ATOM 659 O O . THR A 1 85 ? -6.405 2.159 12.954 1.00 98.75 85 THR A O 1
ATOM 662 N N . ALA A 1 86 ? -8.305 3.167 13.599 1.00 98.81 86 ALA A N 1
ATOM 663 C CA . ALA A 1 86 ? -8.812 2.018 14.344 1.00 98.81 86 ALA A CA 1
ATOM 664 C C . ALA A 1 86 ? -9.052 0.803 13.431 1.00 98.81 86 ALA A C 1
ATOM 666 O O . ALA A 1 86 ? -8.692 -0.321 13.785 1.00 98.81 86 ALA A O 1
ATOM 667 N N . TYR A 1 87 ? -9.599 1.024 12.234 1.00 98.81 87 TYR A N 1
ATOM 668 C CA . TYR A 1 87 ? -9.830 -0.015 11.236 1.00 98.81 87 TYR A CA 1
ATOM 669 C C . TYR A 1 87 ? -8.520 -0.663 10.776 1.00 98.81 87 TYR A C 1
ATOM 671 O O . TYR A 1 87 ? -8.385 -1.886 10.848 1.00 98.81 87 TYR A O 1
ATOM 679 N N . VAL A 1 88 ? -7.517 0.127 10.380 1.00 98.69 88 VAL A N 1
ATOM 680 C CA . VAL A 1 88 ? -6.211 -0.408 9.957 1.00 98.69 88 VAL A CA 1
ATOM 681 C C . VAL A 1 88 ? -5.536 -1.157 11.106 1.00 98.69 88 VAL A C 1
ATOM 683 O O . VAL A 1 88 ? -4.950 -2.222 10.889 1.00 98.69 88 VAL A O 1
ATOM 686 N N . GLN A 1 89 ? -5.666 -0.669 12.342 1.00 98.75 89 GLN A N 1
ATOM 687 C CA . GLN A 1 89 ? -5.149 -1.394 13.498 1.00 98.75 89 GLN A CA 1
ATOM 688 C C . GLN A 1 89 ? -5.898 -2.707 13.762 1.00 98.75 89 GLN A C 1
ATOM 690 O O . GLN A 1 89 ? -5.271 -3.708 14.115 1.00 98.75 89 GLN A O 1
ATOM 695 N N . SER A 1 90 ? -7.211 -2.756 13.533 1.00 98.62 90 SER A N 1
ATOM 696 C CA . SER A 1 90 ? -7.973 -4.006 13.624 1.00 98.62 90 SER A CA 1
ATOM 697 C C . SER A 1 90 ? -7.468 -5.060 12.629 1.00 98.62 90 SER A C 1
ATOM 699 O O . SER A 1 90 ? -7.318 -6.224 13.004 1.00 98.62 90 SER A O 1
ATOM 701 N N . LEU A 1 91 ? -7.090 -4.658 11.407 1.00 98.75 91 LEU A N 1
ATOM 702 C CA . LEU A 1 91 ? -6.511 -5.567 10.411 1.00 98.75 91 LEU A CA 1
ATOM 703 C C . LEU A 1 91 ? -5.161 -6.128 10.875 1.00 98.75 91 LEU A C 1
ATOM 705 O O . LEU A 1 91 ? -4.897 -7.320 10.703 1.00 98.75 91 LEU A O 1
ATOM 709 N N . LYS A 1 92 ? -4.313 -5.293 11.490 1.00 98.44 92 LYS A N 1
ATOM 710 C CA . LYS A 1 92 ? -3.017 -5.708 12.061 1.00 98.44 92 LYS A CA 1
ATOM 711 C C . LYS A 1 92 ? -3.221 -6.724 13.192 1.00 98.44 92 LYS A C 1
ATOM 713 O O . LYS A 1 92 ? -2.609 -7.794 13.175 1.00 98.44 92 LYS A O 1
ATOM 718 N N . THR A 1 93 ? -4.125 -6.436 14.132 1.00 98.44 93 THR A N 1
ATOM 719 C CA . THR A 1 93 ? -4.469 -7.340 15.246 1.00 98.44 93 THR A CA 1
ATOM 720 C C . THR A 1 93 ? -5.024 -8.673 14.745 1.00 98.44 93 THR A C 1
ATOM 722 O O . THR A 1 93 ? -4.608 -9.727 15.221 1.00 98.44 93 THR A O 1
ATOM 725 N N . ALA A 1 94 ? -5.885 -8.644 13.725 1.00 98.25 94 ALA A N 1
ATOM 726 C CA . ALA A 1 94 ? -6.463 -9.834 13.101 1.00 98.25 94 ALA A CA 1
ATOM 727 C C . ALA A 1 94 ? -5.494 -10.594 12.171 1.00 98.25 94 ALA A C 1
ATOM 729 O O . ALA A 1 94 ? -5.912 -11.534 11.503 1.00 98.25 94 ALA A O 1
ATOM 730 N N . LYS A 1 95 ? -4.216 -10.188 12.079 1.00 98.31 95 LYS A N 1
ATOM 731 C CA . LYS A 1 95 ? -3.208 -10.755 11.154 1.00 98.31 95 LYS A CA 1
ATOM 732 C C . LYS A 1 95 ? -3.606 -10.689 9.671 1.00 98.31 95 LYS A C 1
ATOM 734 O O . LYS A 1 95 ? -3.051 -11.404 8.834 1.00 98.31 95 LYS A O 1
ATOM 739 N N . ARG A 1 96 ? -4.519 -9.776 9.339 1.00 98.69 96 ARG A N 1
ATOM 740 C CA . ARG A 1 96 ? -4.981 -9.475 7.981 1.00 98.69 96 ARG A CA 1
ATOM 741 C C . ARG A 1 96 ? -4.207 -8.338 7.330 1.00 98.69 96 ARG A C 1
ATOM 743 O O . ARG A 1 96 ? -4.315 -8.185 6.128 1.00 98.69 96 ARG A O 1
ATOM 750 N N . TYR A 1 97 ? -3.417 -7.569 8.076 1.00 98.69 97 TYR A N 1
ATOM 751 C CA . TYR A 1 97 ? -2.419 -6.654 7.519 1.00 98.69 97 TYR A CA 1
ATOM 752 C C . TYR A 1 97 ? -1.034 -7.024 8.050 1.00 98.69 97 TYR A C 1
ATOM 754 O O . TYR A 1 97 ? -0.774 -6.912 9.250 1.00 98.69 97 TYR A O 1
ATOM 762 N N . GLN A 1 98 ? -0.157 -7.487 7.158 1.00 98.31 98 GLN A N 1
ATOM 763 C CA . GLN A 1 98 ? 1.201 -7.922 7.480 1.00 98.31 98 GLN A CA 1
ATOM 764 C C . GLN A 1 98 ? 2.231 -7.198 6.611 1.00 98.31 98 GLN A C 1
ATOM 766 O O . GLN A 1 98 ? 1.964 -6.841 5.463 1.00 98.31 98 GLN A O 1
ATOM 771 N N . ARG A 1 99 ? 3.416 -6.962 7.177 1.00 97.69 99 ARG A N 1
ATOM 772 C CA . ARG A 1 99 ? 4.515 -6.269 6.503 1.00 97.69 99 ARG A CA 1
ATOM 773 C C . ARG A 1 99 ? 5.807 -7.047 6.686 1.00 97.69 99 ARG A C 1
ATOM 775 O O . ARG A 1 99 ? 6.115 -7.419 7.815 1.00 97.69 99 ARG A O 1
ATOM 782 N N . ASP A 1 100 ? 6.541 -7.219 5.598 1.00 97.94 100 ASP A N 1
ATOM 783 C CA . ASP A 1 100 ? 7.891 -7.776 5.562 1.00 97.94 100 ASP A CA 1
ATOM 784 C C . ASP A 1 100 ? 8.810 -6.784 4.840 1.00 97.94 100 ASP A C 1
ATOM 786 O O . ASP A 1 100 ? 8.992 -6.830 3.623 1.00 97.94 100 ASP A O 1
ATOM 790 N N . VAL A 1 101 ? 9.264 -5.775 5.583 1.00 96.75 101 VAL A N 1
ATOM 791 C CA . VAL A 1 101 ? 9.947 -4.594 5.041 1.00 96.75 101 VAL A CA 1
ATOM 792 C C . VAL A 1 101 ? 11.318 -4.428 5.684 1.00 96.75 101 VAL A C 1
ATOM 794 O O . VAL A 1 101 ? 11.465 -4.680 6.883 1.00 96.75 101 VAL A O 1
ATOM 797 N N . TYR A 1 102 ? 12.296 -3.996 4.890 1.00 92.62 102 TYR A N 1
ATOM 798 C CA . TYR A 1 102 ? 13.712 -3.899 5.259 1.00 92.62 102 TYR A CA 1
ATOM 799 C C . TYR A 1 102 ? 14.351 -2.579 4.819 1.00 92.62 102 TYR A C 1
ATOM 801 O O . TYR A 1 102 ? 13.785 -1.893 3.932 1.00 92.62 102 TYR A O 1
#

Radius of gyration: 14.47 Å; chains: 1; bounding box: 31×32×34 Å

Secondary structure (DSSP, 8-state):
-HHHHHHHHHTTSSS------TTSSSS---HHHHHHHTHHHHHHHHHTT--EEEEE-TTTHHHHHHHHHHHHHHHHHT--HHHHHHHHHHHHHTT-EEEEE-

Sequence (102 aa):
YADELHALRSTGVLTRLDVAFSRDQAEKIYVQHRMLENASELFAWLEKGAHFYVCGDASRMAKDVDAALHQIVEQAGGKSPAEATAYVQSLKTAKRYQRDVY

pLDDT: mean 97.96, std 1.31, range [90.19, 98.88]